Protein AF-A0A1A8GNS6-F1 (afdb_monomer_lite)

Radius of gyration: 16.22 Å; chains: 1; bounding box: 34×29×51 Å

Sequence (117 aa):
VESFPTAFAIPIGLVKLVQGLWLLDHHDHQSSFELLLHPAASQFYFEWQHERVLQALMCQGQQSVALRYFHVTNPPLASTPQAKLCLSVLLHNRCLIEAWSLLRQHSNRLNITELLS

Structure (mmCIF, N/CA/C/O backbone):
data_AF-A0A1A8GNS6-F1
#
_entry.id   AF-A0A1A8GNS6-F1
#
loop_
_atom_site.group_PDB
_atom_site.id
_atom_site.type_symbol
_atom_site.label_atom_id
_atom_site.label_alt_id
_atom_site.label_comp_id
_atom_site.label_asym_id
_atom_site.label_entity_id
_atom_site.label_seq_id
_atom_site.pdbx_PDB_ins_code
_atom_site.Cartn_x
_atom_site.Cartn_y
_atom_site.Cartn_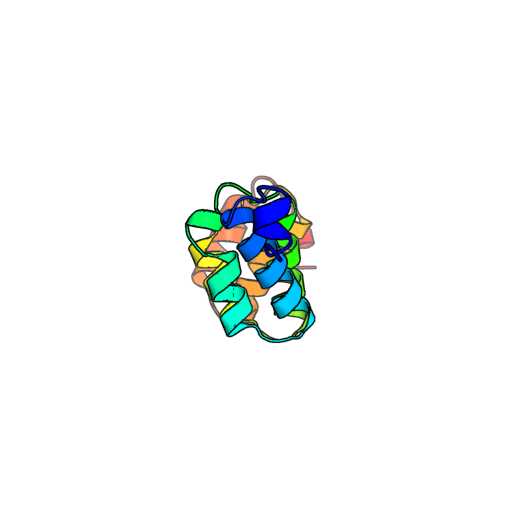z
_atom_site.occupancy
_atom_site.B_iso_or_equiv
_atom_site.auth_seq_id
_atom_site.auth_comp_id
_atom_site.auth_asym_id
_atom_site.auth_atom_id
_atom_site.pdbx_PDB_model_num
ATOM 1 N N . VAL A 1 1 ? 14.584 -6.969 -31.114 1.00 80.62 1 VAL A N 1
ATOM 2 C CA . VAL A 1 1 ? 13.639 -5.872 -30.807 1.00 80.62 1 VAL A CA 1
ATOM 3 C C . VAL A 1 1 ? 13.778 -5.580 -29.328 1.00 80.62 1 VAL A C 1
ATOM 5 O O . VAL A 1 1 ? 13.737 -6.529 -28.554 1.00 80.62 1 VAL A O 1
ATOM 8 N N . GLU A 1 2 ? 14.049 -4.333 -28.947 1.00 82.12 2 GLU A N 1
ATOM 9 C CA . GLU A 1 2 ? 14.123 -3.956 -27.531 1.00 82.12 2 GLU A CA 1
ATOM 10 C C . GLU A 1 2 ? 12.736 -4.015 -26.884 1.00 82.12 2 GLU A C 1
ATOM 12 O O . GLU A 1 2 ? 11.719 -3.810 -27.548 1.00 82.12 2 GLU A O 1
ATOM 17 N N . SER A 1 3 ? 12.686 -4.316 -25.585 1.00 91.00 3 SER A N 1
ATOM 18 C CA . SER A 1 3 ? 11.425 -4.277 -24.843 1.00 91.00 3 SER A CA 1
ATOM 19 C C . SER A 1 3 ? 10.900 -2.839 -24.758 1.00 91.00 3 SER A C 1
ATOM 21 O O . SER A 1 3 ? 11.694 -1.900 -24.747 1.00 91.00 3 SER A O 1
ATOM 23 N N . PHE A 1 4 ? 9.579 -2.653 -24.657 1.00 93.94 4 PHE A N 1
ATOM 24 C CA . PHE A 1 4 ? 8.976 -1.317 -24.550 1.00 93.94 4 PHE A CA 1
ATOM 25 C C . PHE A 1 4 ? 9.614 -0.455 -23.436 1.00 93.94 4 PHE A C 1
ATOM 27 O O . PHE A 1 4 ? 10.042 0.656 -23.739 1.00 93.94 4 PHE A O 1
ATOM 34 N N . PRO A 1 5 ? 9.795 -0.934 -22.184 1.00 94.69 5 PRO A N 1
ATOM 35 C CA . PRO A 1 5 ? 10.463 -0.135 -21.155 1.00 94.69 5 PRO A CA 1
ATOM 36 C C . PRO A 1 5 ? 11.872 0.320 -21.540 1.00 94.69 5 PRO A C 1
ATOM 38 O O . PRO A 1 5 ? 12.250 1.448 -21.242 1.00 94.69 5 PRO A O 1
ATOM 41 N N . THR A 1 6 ? 12.635 -0.536 -22.223 1.00 94.00 6 THR A N 1
ATOM 42 C CA . THR A 1 6 ? 13.986 -0.211 -22.695 1.00 94.00 6 THR A CA 1
ATOM 43 C C . THR A 1 6 ? 13.943 0.844 -23.796 1.00 94.00 6 THR A C 1
ATOM 45 O O . THR A 1 6 ? 14.605 1.870 -23.673 1.00 94.00 6 THR A O 1
ATOM 48 N N . ALA A 1 7 ? 13.105 0.633 -24.814 1.00 96.69 7 ALA A N 1
ATOM 49 C CA . ALA A 1 7 ? 12.991 1.518 -25.971 1.00 96.69 7 ALA A CA 1
ATOM 50 C C . ALA A 1 7 ? 12.541 2.942 -25.594 1.00 96.69 7 ALA A C 1
ATOM 52 O O . ALA A 1 7 ? 12.903 3.904 -26.266 1.00 96.69 7 ALA A O 1
ATOM 53 N N . PHE A 1 8 ? 11.770 3.081 -24.510 1.00 96.62 8 PHE A N 1
ATOM 54 C CA . PHE A 1 8 ? 11.267 4.364 -24.007 1.00 96.62 8 PHE A CA 1
ATOM 55 C C . PHE A 1 8 ? 11.971 4.850 -22.731 1.00 96.62 8 PHE A C 1
ATOM 57 O O . PHE A 1 8 ? 11.513 5.813 -22.119 1.00 96.62 8 PHE A O 1
ATOM 64 N N . ALA A 1 9 ? 13.063 4.197 -22.318 1.00 96.38 9 ALA A N 1
ATOM 65 C CA . ALA A 1 9 ? 13.817 4.523 -21.104 1.00 96.38 9 ALA A CA 1
ATOM 66 C C . ALA A 1 9 ? 12.936 4.665 -19.842 1.00 96.38 9 ALA A C 1
ATOM 68 O O . ALA A 1 9 ? 13.173 5.520 -18.985 1.00 96.38 9 ALA A O 1
ATOM 69 N N . ILE A 1 10 ? 11.904 3.825 -19.718 1.00 96.25 10 ILE A N 1
ATOM 70 C CA . ILE A 1 10 ? 10.992 3.845 -18.574 1.00 96.25 10 ILE A CA 1
ATOM 71 C C . ILE A 1 10 ? 11.761 3.387 -17.325 1.00 96.25 10 ILE A C 1
ATOM 73 O O . ILE A 1 10 ? 12.318 2.283 -17.325 1.00 96.25 10 ILE A O 1
ATOM 77 N N . PRO A 1 11 ? 11.776 4.176 -16.233 1.00 96.56 11 PRO A N 1
ATOM 78 C CA . PRO A 1 11 ? 12.469 3.790 -15.013 1.00 96.56 11 PRO A CA 1
ATOM 79 C C . PRO A 1 11 ? 11.948 2.465 -14.458 1.00 96.56 11 PRO A C 1
ATOM 81 O O . PRO A 1 11 ? 10.739 2.261 -14.342 1.00 96.56 11 PRO A O 1
ATOM 84 N N . ILE A 1 12 ? 12.856 1.585 -14.026 1.00 95.44 12 ILE A N 1
ATOM 85 C CA . ILE A 1 12 ? 12.493 0.272 -13.468 1.00 95.44 12 ILE A CA 1
ATOM 86 C C . ILE A 1 12 ? 11.528 0.384 -12.278 1.00 95.44 12 ILE A C 1
ATOM 88 O O . ILE A 1 12 ? 10.671 -0.476 -12.094 1.00 95.44 12 ILE A O 1
ATOM 92 N N . GLY A 1 13 ? 11.634 1.457 -11.492 1.00 96.50 13 GLY A N 1
ATOM 93 C CA . GLY A 1 13 ? 10.706 1.750 -10.403 1.00 96.50 13 GLY A CA 1
ATOM 94 C C . GLY A 1 13 ? 9.271 1.946 -10.876 1.00 96.50 13 GLY A C 1
ATOM 95 O O . GLY A 1 13 ? 8.360 1.323 -10.337 1.00 96.50 13 GLY A O 1
ATOM 96 N N . LEU A 1 14 ? 9.085 2.740 -11.933 1.00 96.50 14 LEU A N 1
ATOM 97 C CA . LEU A 1 14 ? 7.778 2.969 -12.541 1.00 96.50 14 LEU A CA 1
ATOM 98 C C . LEU A 1 14 ? 7.228 1.695 -13.198 1.00 96.50 14 LEU A C 1
ATOM 100 O O . LEU A 1 14 ? 6.043 1.407 -13.059 1.00 96.50 14 LEU A O 1
ATOM 104 N N . VAL A 1 15 ? 8.083 0.890 -13.843 1.00 96.88 15 VAL A N 1
ATOM 105 C CA . VAL A 1 15 ? 7.683 -0.423 -14.386 1.00 96.88 15 VAL A CA 1
ATOM 106 C C . VAL A 1 15 ? 7.123 -1.318 -13.280 1.00 96.88 15 VAL A C 1
ATOM 108 O O . VAL A 1 15 ? 6.023 -1.848 -13.424 1.00 96.88 15 VAL A O 1
ATOM 111 N N . LYS A 1 16 ? 7.844 -1.455 -12.160 1.00 97.44 16 LYS A N 1
ATOM 112 C CA . LYS A 1 16 ? 7.400 -2.275 -11.022 1.00 97.44 16 LYS A CA 1
ATOM 113 C C . LYS A 1 16 ? 6.115 -1.748 -10.404 1.00 97.44 16 LYS A C 1
ATOM 115 O O . LYS A 1 16 ? 5.245 -2.543 -10.071 1.00 97.44 16 LYS A O 1
ATOM 120 N N . LEU A 1 17 ? 5.974 -0.429 -10.295 1.00 96.81 17 LEU A N 1
ATOM 121 C CA . LEU A 1 17 ? 4.762 0.183 -9.770 1.00 96.81 17 LEU A CA 1
ATOM 122 C C . LEU A 1 17 ? 3.538 -0.167 -10.628 1.00 96.81 17 LEU A C 1
ATOM 124 O O . LEU A 1 17 ? 2.536 -0.648 -10.103 1.00 96.81 17 LEU A O 1
ATOM 128 N N . VAL A 1 18 ? 3.638 0.019 -11.948 1.00 96.38 18 VAL A N 1
ATOM 129 C CA . VAL A 1 18 ? 2.555 -0.302 -12.891 1.00 96.38 18 VAL A CA 1
ATOM 130 C C . VAL A 1 18 ? 2.226 -1.794 -12.863 1.00 96.38 18 VAL A C 1
ATOM 132 O O . VAL A 1 18 ? 1.055 -2.157 -12.806 1.00 96.38 18 VAL A O 1
ATOM 135 N N . GLN A 1 19 ? 3.239 -2.664 -12.848 1.00 97.62 19 GLN A N 1
ATOM 136 C CA . GLN A 1 19 ? 3.034 -4.111 -12.740 1.00 97.62 19 GLN A CA 1
ATOM 137 C C . GLN A 1 19 ? 2.375 -4.504 -11.412 1.00 97.62 19 GLN A C 1
ATOM 139 O O . GLN A 1 19 ? 1.471 -5.331 -11.404 1.00 97.62 19 GLN A O 1
ATOM 144 N N . GLY A 1 20 ? 2.786 -3.895 -10.299 1.00 97.88 20 GLY A N 1
ATOM 145 C CA . GLY A 1 20 ? 2.195 -4.145 -8.987 1.00 97.88 20 GLY A CA 1
ATOM 146 C C . GLY A 1 20 ? 0.719 -3.755 -8.929 1.00 97.88 20 GLY A C 1
ATOM 147 O O . GLY A 1 20 ? -0.094 -4.528 -8.423 1.00 97.88 20 GLY A O 1
ATOM 148 N N . LEU A 1 21 ? 0.352 -2.603 -9.500 1.00 97.56 21 LEU A N 1
ATOM 149 C CA . LEU A 1 21 ? -1.049 -2.182 -9.619 1.00 97.56 21 LEU A CA 1
ATOM 150 C C . LEU A 1 21 ? -1.842 -3.112 -10.546 1.00 97.56 21 LEU A C 1
ATOM 152 O O . LEU A 1 21 ? -2.949 -3.513 -10.209 1.00 97.56 21 LEU A O 1
ATOM 156 N N . TRP A 1 22 ? -1.255 -3.526 -11.670 1.00 98.06 22 TRP A N 1
ATOM 157 C CA . TRP A 1 22 ? -1.894 -4.472 -12.583 1.00 98.06 22 TRP A CA 1
ATOM 158 C C . TRP A 1 22 ? -2.185 -5.822 -11.909 1.00 98.06 22 TRP A C 1
ATOM 160 O O . TRP A 1 22 ? -3.287 -6.349 -12.045 1.00 98.06 22 TRP A O 1
ATOM 170 N N . LEU A 1 23 ? -1.236 -6.360 -11.134 1.00 98.56 23 LEU A N 1
ATOM 171 C CA . LEU A 1 23 ? -1.428 -7.600 -10.371 1.00 98.56 23 LEU A CA 1
ATOM 172 C C . LEU A 1 23 ? -2.495 -7.456 -9.279 1.00 98.56 23 LEU A C 1
ATOM 174 O O . LEU A 1 23 ? -3.241 -8.403 -9.032 1.00 98.56 23 LEU A O 1
ATOM 178 N N . LEU A 1 24 ? -2.604 -6.274 -8.659 1.00 98.44 24 LEU A N 1
ATOM 179 C CA . LEU A 1 24 ? -3.641 -5.989 -7.662 1.00 98.44 24 LEU A CA 1
ATOM 180 C C . LEU A 1 24 ? -5.047 -6.113 -8.262 1.00 98.44 24 LEU A C 1
ATOM 182 O O . LEU A 1 24 ? -5.925 -6.735 -7.661 1.00 98.44 24 LEU A O 1
ATOM 186 N N . ASP A 1 25 ? -5.242 -5.564 -9.461 1.00 97.69 25 ASP A N 1
ATOM 187 C CA . ASP A 1 25 ? -6.511 -5.652 -10.193 1.00 97.69 25 ASP A CA 1
ATOM 188 C C . ASP A 1 25 ? -6.837 -7.093 -10.627 1.00 97.69 25 ASP A C 1
ATOM 190 O O . ASP A 1 25 ? -8.005 -7.448 -10.763 1.00 97.69 25 ASP A O 1
ATOM 194 N N . HIS A 1 26 ? -5.821 -7.947 -10.791 1.00 97.88 26 HIS A N 1
ATOM 195 C CA . HIS A 1 26 ? -5.969 -9.362 -11.164 1.00 97.88 26 HIS A CA 1
ATOM 196 C C . HIS A 1 26 ? -5.999 -10.318 -9.962 1.00 97.88 26 HIS A C 1
ATOM 198 O O . HIS A 1 26 ? -5.956 -11.534 -10.146 1.00 97.88 26 HIS A O 1
ATOM 204 N N . HIS A 1 27 ? -6.107 -9.789 -8.741 1.00 97.56 27 HIS A N 1
ATOM 205 C CA . HIS A 1 27 ? -6.149 -10.559 -7.496 1.00 97.56 27 HIS A CA 1
ATOM 206 C C . HIS A 1 27 ? -4.895 -11.407 -7.206 1.00 97.56 27 HIS A C 1
ATOM 208 O O . HIS A 1 27 ? -4.964 -12.359 -6.429 1.00 97.56 27 HIS A O 1
ATOM 214 N N . ASP A 1 28 ? -3.738 -11.053 -7.771 1.00 98.00 28 ASP A N 1
ATOM 215 C CA . ASP A 1 28 ? -2.447 -11.617 -7.364 1.00 98.00 28 ASP A CA 1
ATOM 216 C C . ASP A 1 28 ? -1.812 -10.729 -6.282 1.00 98.00 28 ASP A C 1
ATOM 218 O O . ASP A 1 28 ? -0.921 -9.907 -6.522 1.00 98.00 28 ASP A O 1
ATOM 222 N N . HIS A 1 29 ? -2.337 -10.843 -5.060 1.00 97.44 29 HIS A N 1
ATOM 223 C CA . HIS A 1 29 ? -2.031 -9.917 -3.962 1.00 97.44 29 HIS A CA 1
ATOM 224 C C . HIS A 1 29 ? -0.594 -10.007 -3.470 1.00 97.44 29 HIS A C 1
ATOM 226 O O . HIS A 1 29 ? -0.019 -8.990 -3.087 1.00 97.44 29 HIS A O 1
ATOM 232 N N . GLN A 1 30 ? -0.016 -11.209 -3.454 1.00 95.75 30 GLN A N 1
ATOM 233 C CA . GLN A 1 30 ? 1.322 -11.419 -2.908 1.00 95.75 30 GLN A CA 1
ATOM 234 C C . GLN A 1 30 ? 2.384 -10.852 -3.853 1.00 95.75 30 GLN A C 1
ATOM 236 O O . GLN A 1 30 ? 3.239 -10.083 -3.408 1.00 95.75 30 GLN A O 1
ATOM 241 N N . SER A 1 31 ? 2.302 -11.145 -5.154 1.00 97.19 31 SER A N 1
ATOM 242 C CA . SER A 1 31 ? 3.226 -10.557 -6.126 1.00 97.19 31 SER A CA 1
ATOM 243 C C . SER A 1 31 ? 2.970 -9.062 -6.326 1.00 97.19 31 SER A C 1
ATOM 245 O O . SER A 1 31 ? 3.925 -8.293 -6.451 1.00 97.19 31 SER A O 1
ATOM 247 N N . SER A 1 32 ? 1.710 -8.612 -6.257 1.00 98.12 32 SER A N 1
ATOM 248 C CA . SER A 1 32 ? 1.390 -7.181 -6.210 1.00 98.12 32 SER A CA 1
ATOM 249 C C . SER A 1 32 ? 2.095 -6.481 -5.044 1.00 98.12 32 SER A C 1
ATOM 251 O O . SER A 1 32 ? 2.796 -5.491 -5.253 1.00 98.12 32 SER A O 1
ATOM 253 N N . PHE A 1 33 ? 1.976 -7.022 -3.827 1.00 97.12 33 PHE A N 1
ATOM 254 C CA . PHE A 1 33 ? 2.599 -6.474 -2.622 1.00 97.12 33 PHE A CA 1
ATOM 255 C C . PHE A 1 33 ? 4.120 -6.337 -2.765 1.00 97.12 33 PHE A C 1
ATOM 257 O O . PHE A 1 33 ? 4.683 -5.289 -2.446 1.00 97.12 33 PHE A O 1
ATOM 264 N N . GLU A 1 34 ? 4.785 -7.372 -3.282 1.00 97.12 34 GLU A N 1
ATOM 265 C CA . GLU A 1 34 ? 6.237 -7.375 -3.492 1.00 97.12 34 GLU A CA 1
ATOM 266 C C . GLU A 1 34 ? 6.691 -6.309 -4.496 1.00 97.12 34 GLU A C 1
ATOM 268 O O . GLU A 1 34 ? 7.704 -5.641 -4.275 1.00 97.12 34 GLU A O 1
ATOM 273 N N . LEU A 1 35 ? 5.940 -6.110 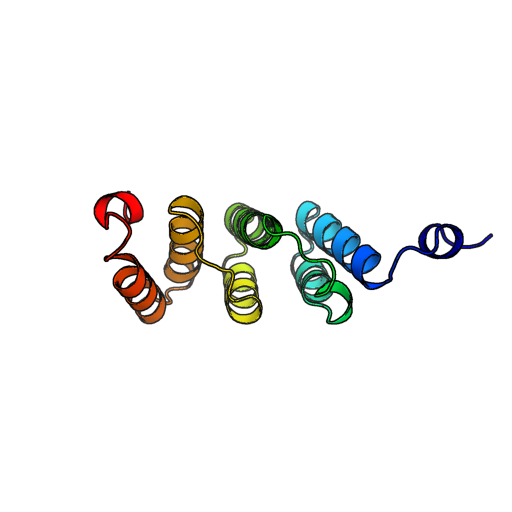-5.583 1.00 97.69 35 LEU A N 1
ATOM 274 C CA . LEU A 1 35 ? 6.264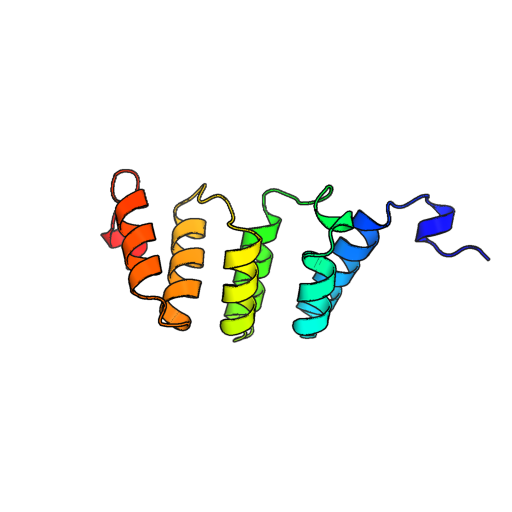 -5.098 -6.589 1.00 97.69 35 LEU A CA 1
ATOM 275 C C . LEU A 1 35 ? 5.963 -3.678 -6.107 1.00 97.69 35 LEU A C 1
ATOM 277 O O . LEU A 1 35 ? 6.792 -2.786 -6.303 1.00 97.69 35 LEU A O 1
ATOM 281 N N . LEU A 1 36 ? 4.818 -3.473 -5.450 1.00 97.06 36 LEU A N 1
ATOM 282 C CA . LEU A 1 36 ? 4.399 -2.168 -4.937 1.00 97.06 36 LEU A CA 1
ATOM 283 C C . LEU A 1 36 ? 5.333 -1.641 -3.847 1.00 97.06 36 LEU A C 1
ATOM 285 O O . LEU A 1 36 ? 5.470 -0.429 -3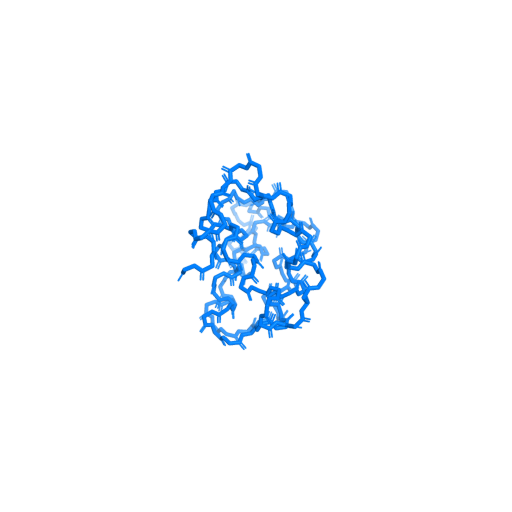.731 1.00 97.06 36 LEU A O 1
ATOM 289 N N . LEU A 1 37 ? 5.963 -2.523 -3.067 1.00 95.81 37 LEU A N 1
ATOM 290 C CA . LEU A 1 37 ? 6.898 -2.159 -1.996 1.00 95.81 37 LEU A CA 1
ATOM 291 C C . LEU A 1 37 ? 8.368 -2.320 -2.388 1.00 95.81 37 LEU A C 1
ATOM 293 O O . LEU A 1 37 ? 9.261 -2.177 -1.549 1.00 95.81 37 LEU A O 1
ATOM 297 N N . HIS A 1 38 ? 8.647 -2.611 -3.658 1.00 96.62 38 HIS A N 1
ATOM 298 C CA . HIS A 1 38 ? 10.015 -2.754 -4.119 1.00 96.62 38 HIS A CA 1
ATOM 299 C C . HIS A 1 38 ? 10.787 -1.428 -3.939 1.00 96.62 38 HIS A C 1
ATOM 301 O O . HIS A 1 38 ? 10.283 -0.382 -4.349 1.00 96.62 38 HIS A O 1
ATOM 307 N N . PRO A 1 39 ? 12.044 -1.428 -3.448 1.00 94.69 39 PRO A N 1
ATOM 308 C CA . PRO A 1 39 ? 12.792 -0.193 -3.180 1.00 94.69 39 PRO A CA 1
ATOM 309 C C . PRO A 1 39 ? 12.868 0.772 -4.370 1.00 94.69 39 PRO A C 1
ATOM 311 O O . PRO A 1 39 ? 12.712 1.977 -4.208 1.00 94.69 39 PRO A O 1
ATOM 314 N N . ALA A 1 40 ? 13.030 0.245 -5.586 1.00 95.56 40 ALA A N 1
ATOM 315 C CA . ALA A 1 40 ? 13.029 1.061 -6.802 1.00 95.56 40 ALA A CA 1
ATOM 316 C C . ALA A 1 40 ? 11.694 1.785 -7.073 1.00 95.56 40 ALA A C 1
ATOM 318 O O . ALA A 1 40 ? 11.711 2.833 -7.705 1.00 95.56 40 ALA A O 1
ATOM 319 N N . ALA A 1 41 ? 10.555 1.250 -6.620 1.00 94.88 41 ALA A N 1
ATOM 320 C CA . ALA A 1 41 ? 9.238 1.861 -6.810 1.00 94.88 41 ALA A CA 1
ATOM 321 C C . ALA A 1 41 ? 8.986 3.033 -5.844 1.00 94.88 41 ALA A C 1
ATOM 323 O O . ALA A 1 41 ? 8.215 3.927 -6.176 1.00 94.88 41 ALA A O 1
ATOM 324 N N . SER A 1 42 ? 9.680 3.075 -4.698 1.00 88.25 42 SER A N 1
ATOM 325 C CA . SER A 1 42 ? 9.474 4.092 -3.649 1.00 88.25 42 SER A CA 1
ATOM 326 C C . SER A 1 42 ? 9.649 5.541 -4.110 1.00 88.25 42 SER A C 1
ATOM 328 O O . SER A 1 42 ? 9.016 6.441 -3.571 1.00 88.25 42 SER A O 1
ATOM 330 N N . GLN A 1 43 ? 10.463 5.768 -5.142 1.00 88.69 43 GLN A N 1
ATOM 331 C CA . GLN A 1 43 ? 10.705 7.094 -5.721 1.00 88.69 43 GLN A CA 1
ATOM 332 C C . GLN A 1 43 ? 9.567 7.580 -6.631 1.00 88.69 43 GLN A C 1
ATOM 334 O O . GLN A 1 43 ? 9.577 8.731 -7.057 1.00 88.69 43 GLN A O 1
ATOM 339 N N . PHE A 1 44 ? 8.608 6.710 -6.950 1.00 91.62 44 PHE A N 1
ATOM 340 C CA . PHE A 1 44 ? 7.555 6.953 -7.937 1.00 91.62 44 PHE A CA 1
ATOM 341 C C . PHE A 1 44 ? 6.149 6.901 -7.329 1.00 91.62 44 PHE A C 1
ATOM 343 O O . PHE A 1 44 ? 5.174 6.806 -8.070 1.00 91.62 44 PHE A O 1
ATOM 350 N N . TYR A 1 45 ? 6.026 6.933 -5.999 1.00 89.56 45 TYR A N 1
ATOM 351 C CA . TYR A 1 45 ? 4.719 6.914 -5.350 1.00 89.56 45 TYR A CA 1
ATOM 352 C C . TYR A 1 45 ? 3.945 8.208 -5.586 1.00 89.56 45 TYR A C 1
ATOM 354 O O . TYR A 1 45 ? 4.495 9.309 -5.543 1.00 89.56 45 TYR A O 1
ATOM 362 N N . PHE A 1 46 ? 2.639 8.055 -5.780 1.00 89.69 46 PHE A N 1
ATOM 363 C CA . PHE A 1 46 ? 1.700 9.164 -5.889 1.00 89.69 46 PHE A CA 1
ATOM 364 C C . PHE A 1 46 ? 0.907 9.327 -4.591 1.00 89.69 46 PHE A C 1
ATOM 366 O O . PHE A 1 46 ? 0.596 8.340 -3.925 1.00 89.69 46 PHE A O 1
ATOM 373 N N . GLU A 1 47 ? 0.502 10.556 -4.262 1.00 87.06 47 GLU A N 1
ATOM 374 C CA . GLU A 1 47 ? -0.240 10.860 -3.024 1.00 87.06 47 GLU A CA 1
ATOM 375 C C . GLU A 1 47 ? -1.518 10.016 -2.861 1.00 87.06 47 GLU A C 1
ATOM 377 O O . GLU A 1 47 ? -1.850 9.582 -1.761 1.00 87.06 47 GLU A O 1
ATOM 382 N N . TRP A 1 48 ? -2.207 9.723 -3.967 1.00 89.81 48 TRP A N 1
ATOM 383 C CA . TRP A 1 48 ? -3.443 8.934 -3.987 1.00 89.81 48 TRP A CA 1
ATOM 384 C C . TRP A 1 48 ? -3.219 7.418 -3.862 1.00 89.81 48 TRP A C 1
ATOM 386 O O . TRP A 1 48 ? -4.169 6.665 -3.636 1.00 89.81 48 TRP A O 1
ATOM 396 N N . GLN A 1 49 ? -1.988 6.937 -4.045 1.00 93.50 49 GLN A N 1
ATOM 397 C CA . GLN A 1 49 ? -1.717 5.523 -4.299 1.00 93.50 49 GLN A CA 1
ATOM 398 C C . GLN A 1 49 ? -2.030 4.640 -3.095 1.00 93.50 49 GLN A C 1
ATOM 400 O O . GLN A 1 49 ? -2.706 3.622 -3.236 1.00 93.50 49 GLN A O 1
ATOM 405 N N . HIS A 1 50 ? -1.555 5.022 -1.910 1.00 94.62 50 HIS A N 1
ATOM 406 C CA . HIS A 1 50 ? -1.703 4.187 -0.719 1.00 94.62 50 HIS A CA 1
ATOM 407 C C . HIS A 1 50 ? -3.171 4.007 -0.323 1.00 94.62 50 HIS A C 1
ATOM 409 O O . HIS A 1 50 ? -3.571 2.905 0.047 1.00 94.62 50 HIS A O 1
ATOM 415 N N . GLU A 1 51 ? -3.984 5.060 -0.461 1.00 95.00 51 GLU A N 1
ATOM 416 C CA . GLU A 1 51 ? -5.431 4.986 -0.239 1.00 95.00 51 GLU A CA 1
ATOM 417 C C . GLU A 1 51 ? -6.072 3.953 -1.175 1.00 95.00 51 GLU A C 1
ATOM 419 O O . GLU A 1 51 ? -6.808 3.081 -0.718 1.00 95.00 51 GLU A O 1
ATOM 424 N N . ARG A 1 52 ? -5.748 3.995 -2.474 1.00 96.06 52 ARG A N 1
ATOM 425 C CA . ARG A 1 52 ? -6.344 3.082 -3.461 1.00 96.06 52 ARG A CA 1
ATOM 426 C C . ARG A 1 52 ? -5.896 1.639 -3.285 1.00 96.06 52 ARG A C 1
ATOM 428 O O . ARG A 1 52 ? -6.730 0.743 -3.388 1.00 96.06 52 ARG A O 1
ATOM 435 N N . VAL A 1 53 ? -4.624 1.410 -2.962 1.00 97.38 53 VAL A N 1
ATOM 436 C CA . VAL A 1 53 ? -4.112 0.059 -2.689 1.00 97.38 53 VAL A CA 1
ATOM 437 C C . VAL A 1 53 ? -4.802 -0.543 -1.465 1.00 97.38 53 VAL A C 1
ATOM 439 O O . VAL A 1 53 ? -5.301 -1.665 -1.534 1.00 97.38 53 VAL A O 1
ATOM 442 N N . LEU A 1 54 ? -4.893 0.206 -0.360 1.00 97.75 54 LEU A N 1
ATOM 443 C CA . LEU A 1 54 ? -5.582 -0.261 0.845 1.00 97.75 54 LEU A CA 1
ATOM 444 C C . LEU A 1 54 ? -7.070 -0.513 0.587 1.00 97.75 54 LEU A C 1
ATOM 446 O O . LEU A 1 54 ? -7.594 -1.537 1.021 1.00 97.75 54 LEU A O 1
ATOM 450 N N . GLN A 1 55 ? -7.745 0.375 -0.145 1.00 97.44 55 GLN A N 1
ATOM 451 C CA . GLN A 1 55 ? -9.156 0.206 -0.486 1.00 97.44 55 GLN A CA 1
ATOM 452 C C . GLN A 1 55 ? -9.383 -1.058 -1.322 1.00 97.44 55 GLN A C 1
ATOM 454 O O . GLN A 1 55 ? -10.256 -1.854 -0.982 1.00 97.44 55 GLN A O 1
ATOM 459 N N . ALA A 1 56 ? -8.578 -1.279 -2.364 1.00 98.31 56 ALA A N 1
ATOM 460 C CA . ALA A 1 56 ? -8.674 -2.469 -3.201 1.00 98.31 56 ALA A CA 1
ATOM 461 C C . ALA A 1 56 ? -8.462 -3.750 -2.382 1.00 98.31 56 ALA A C 1
ATOM 463 O O . ALA A 1 56 ? -9.311 -4.638 -2.416 1.00 98.31 56 ALA A O 1
ATOM 464 N N . LEU A 1 57 ? -7.399 -3.822 -1.573 1.00 98.44 57 LEU A N 1
ATOM 465 C CA . LEU A 1 57 ? -7.130 -4.990 -0.725 1.00 98.44 57 LEU A CA 1
ATOM 466 C C . LEU A 1 57 ? -8.279 -5.267 0.256 1.00 98.44 57 LEU A C 1
ATOM 468 O O . LEU A 1 57 ? -8.690 -6.416 0.415 1.00 98.44 57 LEU A O 1
ATOM 472 N N . MET A 1 58 ? -8.842 -4.228 0.877 1.00 98.12 58 MET A N 1
ATOM 473 C CA . MET A 1 58 ? -9.983 -4.374 1.785 1.00 98.12 58 MET A CA 1
ATOM 474 C C . MET A 1 58 ? -11.247 -4.846 1.055 1.00 98.12 58 MET A C 1
ATOM 476 O O . MET A 1 58 ? -11.908 -5.770 1.529 1.00 98.12 58 MET A O 1
ATOM 480 N N . CYS A 1 59 ? -11.561 -4.278 -0.114 1.00 97.62 59 CYS A N 1
ATOM 481 C CA . CYS A 1 59 ? -12.697 -4.696 -0.943 1.00 97.62 59 CYS A CA 1
ATOM 482 C C . CYS A 1 59 ? -12.557 -6.135 -1.461 1.00 97.62 59 CYS A C 1
ATOM 484 O O . CYS A 1 59 ? -13.557 -6.827 -1.627 1.00 97.62 59 CYS A O 1
ATOM 486 N N . GLN A 1 60 ? -11.329 -6.596 -1.688 1.00 97.75 60 GLN A N 1
ATOM 487 C CA . GLN A 1 60 ? -11.026 -7.953 -2.140 1.00 97.75 60 GLN A CA 1
ATOM 488 C C . GLN A 1 60 ? -10.904 -8.964 -0.981 1.00 97.75 60 GLN A C 1
ATOM 490 O O . GLN A 1 60 ? -10.555 -10.121 -1.211 1.00 97.75 60 GLN A O 1
ATOM 495 N N . GLY A 1 61 ? -11.178 -8.551 0.264 1.00 97.56 61 GLY A N 1
ATOM 496 C CA . GLY A 1 61 ? -11.130 -9.427 1.438 1.00 97.56 61 GLY A CA 1
ATOM 497 C C . GLY A 1 61 ? -9.715 -9.821 1.877 1.00 97.56 61 GLY A C 1
ATOM 498 O O . GLY A 1 61 ? -9.548 -10.818 2.568 1.00 97.56 61 GLY A O 1
ATOM 499 N N . GLN A 1 62 ? -8.695 -9.056 1.487 1.00 98.06 62 GLN A N 1
ATOM 500 C CA . GLN A 1 62 ? -7.285 -9.316 1.793 1.00 98.06 62 GLN A CA 1
ATOM 501 C C . GLN A 1 62 ? -6.805 -8.449 2.954 1.00 98.06 62 GLN A C 1
ATOM 503 O O . GLN A 1 62 ? -5.846 -7.680 2.837 1.00 98.06 62 GLN A O 1
ATOM 508 N N . GLN A 1 63 ? -7.484 -8.544 4.100 1.00 97.75 63 GLN A N 1
ATOM 509 C CA . GLN A 1 63 ? -7.234 -7.626 5.213 1.00 97.75 63 GLN A CA 1
ATOM 510 C C . GLN A 1 63 ? -5.836 -7.817 5.819 1.00 97.75 63 GLN A C 1
ATOM 512 O O . GLN A 1 63 ? -5.213 -6.834 6.216 1.00 97.75 63 GLN A O 1
ATOM 517 N N . SER A 1 64 ? -5.302 -9.043 5.837 1.00 97.50 64 SER A N 1
ATOM 518 C CA . SER A 1 64 ? -3.950 -9.324 6.346 1.00 97.50 64 SER A CA 1
ATOM 519 C C . SER A 1 64 ? -2.854 -8.707 5.469 1.00 97.50 64 SER A C 1
ATOM 521 O O . SER A 1 64 ? -1.881 -8.152 5.982 1.00 97.50 64 SER A O 1
ATOM 523 N N . VAL A 1 65 ? -3.024 -8.741 4.143 1.00 97.94 65 VAL A N 1
ATOM 524 C CA . VAL A 1 65 ? -2.122 -8.078 3.188 1.00 97.94 65 VAL A CA 1
ATOM 525 C C . VAL A 1 65 ? -2.255 -6.559 3.304 1.00 97.94 65 VAL A C 1
ATOM 527 O O . VAL A 1 65 ? -1.240 -5.864 3.338 1.00 97.94 65 VAL A O 1
ATOM 530 N N . ALA A 1 66 ? -3.482 -6.045 3.457 1.00 98.31 66 ALA A N 1
ATOM 531 C CA . ALA A 1 66 ? -3.728 -4.624 3.700 1.00 98.31 66 ALA A CA 1
ATOM 532 C C . ALA A 1 66 ? -3.013 -4.127 4.964 1.00 98.31 66 ALA A C 1
ATOM 534 O O . ALA A 1 66 ? -2.369 -3.081 4.924 1.00 98.31 66 ALA A O 1
ATOM 535 N N . LEU A 1 67 ? -3.053 -4.894 6.061 1.00 98.38 67 LEU A N 1
ATOM 536 C CA . LEU A 1 67 ? -2.349 -4.544 7.296 1.00 98.38 67 LEU A CA 1
ATOM 537 C C . LEU A 1 67 ? -0.834 -4.491 7.089 1.00 98.38 67 LEU A C 1
ATOM 539 O O . LEU A 1 67 ? -0.199 -3.508 7.465 1.00 98.38 67 LEU A O 1
ATOM 543 N N . ARG A 1 68 ? -0.255 -5.512 6.446 1.00 97.88 68 ARG A N 1
ATOM 544 C CA . ARG A 1 68 ? 1.182 -5.524 6.130 1.00 97.88 68 ARG A CA 1
ATOM 545 C C . ARG A 1 68 ? 1.570 -4.309 5.289 1.00 97.88 68 ARG A C 1
ATOM 547 O O . ARG A 1 68 ? 2.607 -3.702 5.538 1.00 97.88 68 ARG A O 1
ATOM 554 N N . TYR A 1 69 ? 0.741 -3.940 4.313 1.00 97.50 69 TYR A N 1
ATOM 555 C CA . TYR A 1 69 ? 1.006 -2.795 3.442 1.00 97.50 69 TYR A CA 1
ATOM 556 C C . TYR A 1 69 ? 0.936 -1.485 4.227 1.00 97.50 69 TYR A C 1
ATOM 558 O O . TYR A 1 69 ? 1.834 -0.650 4.116 1.00 97.50 69 TYR A O 1
ATOM 566 N N . PHE A 1 70 ? -0.095 -1.333 5.063 1.00 97.06 70 PHE A N 1
ATOM 567 C CA . PHE A 1 70 ? -0.272 -0.200 5.966 1.00 97.06 70 PHE A CA 1
ATOM 568 C C . PHE A 1 70 ? 0.936 -0.016 6.892 1.00 97.06 70 PHE A C 1
ATOM 570 O O . PHE A 1 70 ? 1.465 1.087 6.974 1.00 97.06 70 PHE A O 1
ATOM 577 N N . HIS A 1 71 ? 1.426 -1.082 7.532 1.00 97.00 71 HIS A N 1
ATOM 578 C CA . HIS A 1 71 ? 2.578 -0.997 8.437 1.00 97.00 71 HIS A CA 1
ATOM 579 C C . HIS A 1 71 ? 3.877 -0.610 7.732 1.00 97.00 71 HIS A C 1
ATOM 581 O O . HIS A 1 71 ? 4.668 0.139 8.299 1.00 97.00 71 HIS A O 1
ATOM 587 N N . VAL A 1 72 ? 4.101 -1.092 6.507 1.00 95.88 72 VAL A N 1
ATOM 588 C CA . VAL A 1 72 ? 5.319 -0.758 5.751 1.00 95.88 72 VAL A CA 1
ATOM 589 C C . VAL A 1 72 ? 5.269 0.666 5.204 1.00 95.88 72 VAL A C 1
ATOM 591 O O . VAL A 1 72 ? 6.274 1.372 5.241 1.00 95.88 72 VAL A O 1
ATOM 594 N N . THR A 1 73 ? 4.122 1.089 4.675 1.00 93.62 73 THR A N 1
ATOM 595 C CA . THR A 1 73 ? 4.000 2.399 4.014 1.00 93.62 73 THR A CA 1
ATOM 596 C C . THR A 1 73 ? 3.699 3.535 4.976 1.00 93.62 73 THR A C 1
ATOM 598 O O . THR A 1 73 ? 4.046 4.671 4.669 1.00 93.62 73 THR A O 1
ATOM 601 N N . ASN A 1 74 ? 3.078 3.234 6.122 1.00 92.62 74 ASN A N 1
ATOM 602 C CA . ASN A 1 74 ? 2.628 4.195 7.125 1.00 92.62 74 ASN A CA 1
ATOM 603 C C . ASN A 1 74 ? 2.026 5.462 6.481 1.00 92.62 74 ASN A C 1
ATOM 605 O O . ASN A 1 74 ? 2.583 6.557 6.624 1.00 92.62 74 ASN A O 1
ATOM 609 N N . PRO A 1 75 ? 0.949 5.311 5.684 1.00 89.69 75 PRO A N 1
ATOM 610 C CA . PRO A 1 75 ? 0.478 6.375 4.816 1.00 89.69 75 PRO A CA 1
ATOM 611 C C . PRO A 1 75 ? 0.020 7.590 5.634 1.00 89.69 75 PRO A C 1
ATOM 613 O O . PRO A 1 75 ? -0.577 7.428 6.702 1.00 89.69 75 PRO A O 1
ATOM 616 N N . PRO A 1 76 ? 0.260 8.818 5.139 1.00 84.31 76 PRO A N 1
ATOM 617 C CA . PRO A 1 76 ? -0.142 10.026 5.844 1.00 84.31 76 PRO A CA 1
ATOM 618 C C . PRO A 1 76 ? -1.663 10.067 5.984 1.00 84.31 76 PRO A C 1
ATOM 620 O O . PRO A 1 76 ? -2.376 9.800 5.027 1.00 84.31 76 PRO A O 1
ATOM 623 N N . LEU A 1 77 ? -2.173 10.436 7.157 1.00 85.12 77 LEU A N 1
ATOM 624 C CA . LEU A 1 77 ? -3.612 10.528 7.419 1.00 85.12 77 LEU A CA 1
ATOM 625 C C . LEU A 1 77 ? -4.117 11.942 7.094 1.00 85.12 77 LEU A C 1
ATOM 627 O O . LEU A 1 77 ? -4.379 12.748 7.989 1.00 85.12 77 LEU A O 1
ATOM 631 N N . ALA A 1 78 ? -4.200 12.259 5.800 1.00 82.62 78 ALA A N 1
ATOM 632 C CA . ALA A 1 78 ? -4.472 13.610 5.305 1.00 82.62 78 ALA A CA 1
ATOM 633 C C . ALA A 1 78 ? -5.962 14.000 5.341 1.00 82.62 78 ALA A C 1
ATOM 635 O O . ALA A 1 78 ? -6.285 15.188 5.314 1.00 82.62 78 ALA A O 1
ATOM 636 N N . SER A 1 79 ? -6.877 13.028 5.413 1.00 84.69 79 SER A N 1
ATOM 637 C CA . SER A 1 79 ? -8.325 13.265 5.358 1.00 84.69 79 SER A CA 1
ATOM 638 C C . SER A 1 79 ? -9.129 12.294 6.234 1.00 84.69 79 SER A C 1
ATOM 640 O O . SER A 1 79 ? -8.660 11.206 6.578 1.00 84.69 79 SER A O 1
ATOM 642 N N . THR A 1 80 ? -10.370 12.661 6.577 1.00 85.94 80 THR A N 1
ATOM 643 C CA . THR A 1 80 ? -11.291 11.785 7.326 1.00 85.94 80 THR A CA 1
ATOM 644 C C . THR A 1 80 ? -11.545 10.449 6.624 1.00 85.94 80 THR A C 1
ATOM 646 O O . THR A 1 80 ? -11.447 9.424 7.298 1.00 85.94 80 THR A O 1
ATOM 649 N N . PRO A 1 81 ? -11.821 10.391 5.302 1.00 88.75 81 PRO A N 1
ATOM 650 C CA . PRO A 1 81 ? -11.995 9.116 4.602 1.00 88.75 81 PRO A CA 1
ATOM 651 C C . PRO A 1 81 ? -10.762 8.214 4.687 1.00 88.75 81 PRO A C 1
ATOM 653 O O . PRO A 1 81 ? -10.886 7.015 4.931 1.00 88.75 81 PRO A O 1
ATOM 656 N N . GLN A 1 82 ? -9.566 8.792 4.565 1.00 89.25 82 GLN A N 1
ATOM 657 C CA . GLN A 1 82 ? -8.320 8.040 4.672 1.00 89.25 82 GLN A CA 1
ATOM 658 C C . GLN A 1 82 ? -8.097 7.502 6.093 1.00 89.25 82 GLN A C 1
ATOM 660 O O . GLN A 1 82 ? -7.700 6.348 6.264 1.00 89.25 82 GLN A O 1
ATOM 665 N N . ALA A 1 83 ? -8.418 8.298 7.118 1.00 90.56 83 ALA A N 1
ATOM 666 C CA . ALA A 1 83 ? -8.394 7.855 8.510 1.00 90.56 83 ALA A CA 1
ATOM 667 C C . ALA A 1 83 ? -9.403 6.724 8.773 1.00 90.56 83 ALA A C 1
ATOM 669 O O . ALA A 1 83 ? -9.039 5.730 9.402 1.00 90.56 83 ALA A O 1
ATOM 670 N N . LYS A 1 84 ? -10.631 6.814 8.236 1.00 91.75 84 LYS A N 1
ATOM 671 C CA . LYS A 1 84 ? -11.625 5.725 8.302 1.00 91.75 84 LYS A CA 1
ATOM 672 C C . LYS A 1 84 ? -11.111 4.444 7.651 1.00 91.75 84 LYS A C 1
ATOM 674 O O . LYS A 1 84 ? -11.265 3.368 8.224 1.00 91.75 84 LYS A O 1
ATOM 679 N N . LEU A 1 85 ? -10.483 4.545 6.479 1.00 95.12 85 LEU A N 1
ATOM 680 C CA . LEU A 1 85 ? -9.918 3.389 5.784 1.00 95.12 85 LEU A CA 1
ATOM 681 C C . LEU A 1 85 ? -8.819 2.718 6.619 1.00 95.12 85 LEU A C 1
ATOM 683 O O . LEU A 1 85 ? -8.867 1.508 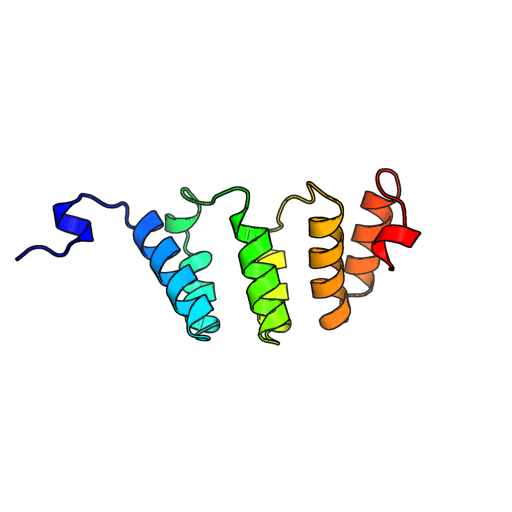6.824 1.00 95.12 85 LEU A O 1
ATOM 687 N N . CYS A 1 86 ? -7.875 3.493 7.159 1.00 94.94 86 CYS A N 1
ATOM 688 C CA . CYS A 1 86 ? -6.803 2.953 8.001 1.00 94.94 86 CYS A CA 1
ATOM 689 C C . CYS A 1 86 ? -7.349 2.331 9.297 1.00 94.94 86 CYS A C 1
ATOM 691 O O . CYS A 1 86 ? -6.917 1.249 9.694 1.00 94.94 86 CYS A O 1
ATOM 693 N N . LEU A 1 87 ? -8.354 2.954 9.923 1.00 95.00 87 LEU A N 1
ATOM 694 C CA . LEU A 1 87 ? -9.063 2.364 11.062 1.00 95.00 87 LEU A CA 1
ATOM 695 C C . LEU A 1 87 ? -9.738 1.044 10.696 1.00 95.00 87 LEU A C 1
ATOM 697 O O . LEU A 1 87 ? -9.609 0.072 11.436 1.00 95.00 87 LEU A O 1
ATOM 701 N N . SER A 1 88 ? -10.414 0.986 9.550 1.00 96.62 88 SER A N 1
ATOM 702 C CA . SER A 1 88 ? -11.046 -0.237 9.058 1.00 96.62 88 SER A CA 1
ATOM 703 C C . SER A 1 88 ? -10.023 -1.362 8.883 1.00 96.62 88 SER A C 1
ATOM 705 O O . SER A 1 88 ? -10.265 -2.471 9.363 1.00 96.62 88 SER A O 1
ATOM 707 N N . VAL A 1 89 ? -8.854 -1.082 8.294 1.00 98.12 89 VAL A N 1
ATOM 708 C CA . VAL A 1 89 ? -7.755 -2.057 8.164 1.00 98.12 89 VAL A CA 1
ATOM 709 C C . VAL A 1 89 ? -7.358 -2.617 9.535 1.00 98.12 89 VAL A C 1
ATOM 711 O O . VAL A 1 89 ? -7.309 -3.835 9.711 1.00 98.12 89 VAL A O 1
ATOM 714 N N . LEU A 1 90 ? -7.129 -1.752 10.527 1.00 97.88 90 LEU A N 1
ATOM 715 C CA . LEU A 1 90 ? -6.728 -2.169 11.875 1.00 97.88 90 LEU A CA 1
ATOM 716 C C . LEU A 1 90 ? -7.817 -2.992 12.578 1.00 97.88 90 LEU A C 1
ATOM 718 O O . LEU A 1 90 ? -7.526 -4.039 13.158 1.00 97.88 90 LEU A O 1
ATOM 722 N N . LEU A 1 91 ? -9.076 -2.552 12.510 1.00 97.12 91 LEU A N 1
ATOM 723 C CA . LEU A 1 91 ? -10.200 -3.216 13.174 1.00 97.12 91 LEU A CA 1
ATOM 724 C C . LEU A 1 91 ? -10.475 -4.606 12.592 1.00 97.12 91 LEU A C 1
ATOM 726 O O . LEU A 1 91 ? -10.641 -5.557 13.358 1.00 97.12 91 LEU A O 1
ATOM 730 N N . HIS A 1 92 ? -10.449 -4.760 11.265 1.00 97.38 92 HIS A N 1
ATOM 731 C CA . HIS A 1 92 ? -10.636 -6.068 10.627 1.00 97.38 92 HIS A CA 1
ATOM 732 C C . HIS A 1 92 ? -9.531 -7.064 10.996 1.00 97.38 92 HIS A C 1
ATOM 734 O O . HIS A 1 92 ? -9.791 -8.262 11.099 1.00 97.38 92 HIS A O 1
ATOM 740 N N . ASN A 1 93 ? -8.318 -6.575 11.260 1.00 98.00 93 ASN A N 1
ATOM 741 C CA . ASN A 1 93 ? -7.201 -7.400 11.715 1.00 98.00 93 ASN A CA 1
ATOM 742 C C . ASN A 1 93 ? -7.095 -7.514 13.244 1.00 98.00 93 ASN A C 1
ATOM 744 O O . ASN A 1 93 ? -6.127 -8.074 13.753 1.00 98.00 93 ASN A O 1
ATOM 748 N N . ARG A 1 94 ? -8.092 -7.022 13.993 1.00 97.38 94 ARG A N 1
ATOM 749 C CA . ARG A 1 94 ? -8.133 -7.052 15.466 1.00 97.38 94 ARG A CA 1
ATOM 750 C C . ARG A 1 94 ? -6.976 -6.298 16.142 1.00 97.38 94 ARG A C 1
ATOM 752 O O . ARG A 1 94 ? -6.695 -6.529 17.318 1.00 97.38 94 ARG A O 1
ATOM 759 N N . CYS A 1 95 ? -6.358 -5.339 15.454 1.00 97.25 95 CYS A N 1
ATOM 760 C CA . CYS A 1 95 ? -5.325 -4.450 15.992 1.00 97.25 95 CYS A CA 1
ATOM 761 C C . CYS A 1 95 ? -5.941 -3.324 16.847 1.00 97.25 95 CYS A C 1
ATOM 763 O O . CYS A 1 95 ? -5.785 -2.137 16.559 1.00 97.25 95 CYS A O 1
ATOM 765 N N . LEU A 1 96 ? -6.674 -3.683 17.908 1.00 95.62 96 LEU A N 1
ATOM 766 C CA . LEU A 1 96 ? -7.482 -2.740 18.697 1.00 95.62 96 LEU A CA 1
ATOM 767 C C . LEU A 1 96 ? -6.655 -1.636 19.372 1.00 95.62 96 LEU A C 1
ATOM 769 O O . LEU A 1 96 ? -7.110 -0.498 19.459 1.00 95.62 96 LEU A O 1
ATOM 773 N N . ILE A 1 97 ? -5.438 -1.948 19.829 1.00 95.75 97 ILE A N 1
ATOM 774 C CA . ILE A 1 97 ? -4.555 -0.969 20.486 1.00 95.75 97 ILE A CA 1
ATOM 775 C C . ILE A 1 97 ? -4.098 0.098 19.485 1.00 95.75 97 ILE A C 1
ATOM 777 O O . ILE A 1 97 ? -4.129 1.290 19.792 1.00 95.75 97 ILE A O 1
ATOM 781 N N . GLU A 1 98 ? -3.714 -0.321 18.279 1.00 95.31 98 GLU A N 1
ATOM 782 C CA . GLU A 1 98 ? -3.315 0.584 17.201 1.00 95.31 98 GLU A CA 1
ATOM 783 C C . GLU A 1 98 ? -4.502 1.422 16.725 1.00 95.31 98 GLU A C 1
ATOM 785 O O . GLU A 1 98 ? -4.378 2.639 16.606 1.00 95.31 98 GLU A O 1
ATOM 790 N N . ALA A 1 99 ? -5.674 0.801 16.546 1.00 94.62 99 ALA A N 1
ATOM 791 C CA . ALA A 1 99 ? -6.899 1.506 16.173 1.00 94.62 99 ALA A CA 1
ATOM 792 C C . ALA A 1 99 ? -7.264 2.578 17.212 1.00 94.62 99 ALA A C 1
ATOM 794 O O . ALA A 1 99 ? -7.573 3.719 16.866 1.00 94.62 99 ALA A O 1
ATOM 795 N N . TRP A 1 100 ? -7.155 2.244 18.500 1.00 91.31 100 TRP A N 1
ATOM 796 C CA . TRP A 1 100 ? -7.381 3.183 19.595 1.00 91.31 100 TRP A CA 1
ATOM 797 C C . TRP A 1 100 ? -6.340 4.311 19.641 1.00 91.31 100 TRP A C 1
ATOM 799 O O . TRP A 1 100 ? -6.671 5.462 19.933 1.00 91.31 100 TRP A O 1
ATOM 809 N N . SER A 1 101 ? -5.075 4.003 19.352 1.00 91.62 101 SER A N 1
ATOM 810 C CA . SER A 1 101 ? -4.014 5.009 19.239 1.00 91.62 101 SER A CA 1
ATOM 811 C C . SER A 1 101 ? -4.303 5.999 18.108 1.00 91.62 101 SER A C 1
ATOM 813 O O . SER A 1 101 ? -4.269 7.211 18.331 1.00 91.62 101 SER A O 1
ATOM 815 N N . LEU A 1 102 ? -4.676 5.487 16.931 1.00 89.12 102 LEU A N 1
ATOM 816 C CA . LEU A 1 102 ? -5.020 6.285 15.753 1.00 89.12 102 LEU A CA 1
ATOM 817 C C . LEU A 1 102 ? -6.222 7.196 16.039 1.00 89.12 102 LEU A C 1
ATOM 819 O O . LEU A 1 102 ? -6.154 8.400 15.788 1.00 89.12 102 LEU A O 1
ATOM 823 N N . LEU A 1 103 ? -7.284 6.666 16.660 1.00 87.81 103 LEU A N 1
ATOM 824 C CA . LEU A 1 103 ? -8.438 7.467 17.083 1.00 87.81 103 LEU A CA 1
ATOM 825 C C . LEU A 1 103 ? -8.025 8.628 17.990 1.00 87.81 103 LEU A C 1
ATOM 827 O O . LEU A 1 103 ? -8.418 9.766 17.737 1.00 87.81 103 LEU A O 1
ATOM 831 N N . ARG A 1 104 ? -7.204 8.377 19.017 1.00 86.06 104 ARG A N 1
ATOM 832 C CA . ARG A 1 104 ? -6.760 9.427 19.952 1.00 86.06 104 ARG A CA 1
ATOM 833 C C . ARG A 1 104 ? -5.932 10.512 19.273 1.00 86.06 104 ARG A C 1
ATOM 835 O O . ARG A 1 104 ? -6.136 11.687 19.562 1.00 86.06 104 ARG A O 1
ATOM 842 N N . GLN A 1 105 ? -5.048 10.140 18.350 1.00 80.94 105 GLN A N 1
ATOM 843 C CA . GLN A 1 105 ? -4.263 11.109 17.580 1.00 80.94 105 GLN A CA 1
ATOM 844 C C . GLN A 1 105 ? -5.155 12.020 16.722 1.00 80.94 105 GLN A C 1
ATOM 846 O O . GLN A 1 105 ? -4.870 13.209 16.585 1.00 80.94 105 GLN A O 1
ATOM 851 N N . HIS A 1 106 ? -6.268 11.493 16.206 1.00 74.00 106 HIS A N 1
ATOM 852 C CA . HIS A 1 106 ? -7.190 12.233 15.342 1.00 74.00 106 HIS A CA 1
ATOM 853 C C . HIS A 1 106 ? -8.377 12.884 16.063 1.00 74.00 106 HIS A C 1
ATOM 855 O O . HIS A 1 106 ? -9.030 13.742 15.474 1.00 74.00 106 HIS A O 1
ATOM 861 N N . SER A 1 107 ? -8.608 12.574 17.342 1.00 66.44 107 SER A N 1
ATOM 862 C CA . SER A 1 107 ? -9.705 13.129 18.159 1.00 66.44 107 SER A CA 1
ATOM 863 C C . SER A 1 107 ? -9.652 14.657 18.295 1.00 66.44 107 SER A C 1
ATOM 865 O O . SER A 1 107 ? -10.679 15.298 18.477 1.00 66.44 107 SER A O 1
ATOM 867 N N . ASN A 1 108 ? -8.460 15.255 18.173 1.00 61.56 108 ASN A N 1
ATOM 868 C CA . ASN A 1 108 ? -8.271 16.710 18.230 1.00 61.56 108 ASN A CA 1
ATOM 869 C C . ASN A 1 108 ? -8.554 17.420 16.892 1.00 61.56 108 ASN A C 1
ATOM 871 O O . ASN A 1 108 ? -8.581 18.647 16.850 1.00 61.56 108 ASN A O 1
ATOM 875 N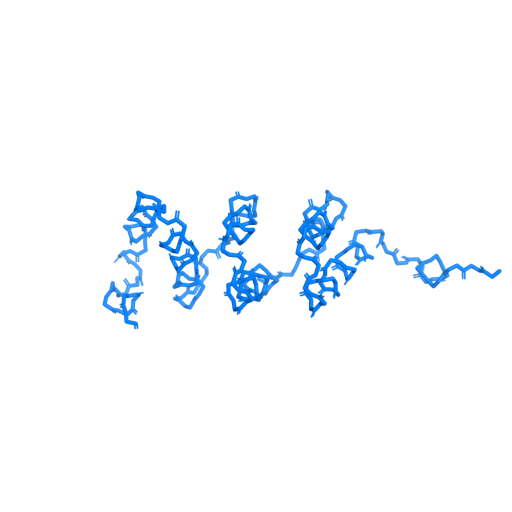 N . ARG A 1 109 ? -8.710 16.672 15.790 1.00 60.06 109 ARG A N 1
ATOM 876 C CA . ARG A 1 109 ? -8.897 17.215 14.432 1.00 60.06 109 ARG A CA 1
ATOM 877 C C . ARG A 1 109 ? -10.194 16.773 13.759 1.00 60.06 109 ARG A C 1
ATOM 879 O O . ARG A 1 109 ? -10.665 17.485 12.882 1.00 60.06 109 ARG A O 1
ATOM 886 N N . LEU A 1 110 ? -10.740 15.617 14.128 1.00 59.28 110 LEU A N 1
ATOM 887 C CA . LEU A 1 110 ? -11.857 14.963 13.451 1.00 59.28 110 LEU A CA 1
ATOM 888 C C . LEU A 1 110 ? -12.888 14.482 14.473 1.00 59.28 110 LEU A C 1
ATOM 890 O O . LEU A 1 110 ? -12.532 14.003 15.550 1.00 59.28 110 LEU A O 1
ATOM 894 N N . ASN A 1 111 ? -14.170 14.597 14.128 1.00 65.56 111 ASN A N 1
ATOM 895 C CA . ASN A 1 111 ? -15.258 14.170 14.995 1.00 65.56 111 ASN A CA 1
ATOM 896 C C . ASN A 1 111 ? -15.264 12.634 15.113 1.00 65.56 111 ASN A C 1
ATOM 898 O O . ASN A 1 111 ? -15.381 11.922 14.116 1.00 65.56 111 ASN A O 1
ATOM 902 N N . ILE A 1 112 ? -15.124 12.111 16.333 1.00 66.81 112 ILE A N 1
ATOM 903 C CA . ILE A 1 112 ? -15.059 10.662 16.598 1.00 66.81 112 ILE A CA 1
ATOM 904 C C . ILE A 1 112 ? -16.330 9.955 16.113 1.00 66.81 112 ILE A C 1
ATOM 906 O O . ILE A 1 112 ? -16.260 8.833 15.615 1.00 66.81 112 ILE A O 1
ATOM 910 N N . THR A 1 113 ? -17.488 10.611 16.220 1.00 63.03 113 THR A N 1
ATOM 911 C CA . THR A 1 113 ? -18.761 10.048 15.752 1.00 63.03 113 THR A CA 1
ATOM 912 C C . THR A 1 113 ? -18.789 9.879 14.242 1.00 63.03 113 THR A C 1
ATOM 914 O O . THR A 1 113 ? -19.307 8.877 13.761 1.00 63.03 113 THR A O 1
ATOM 917 N N . GLU A 1 114 ? -18.176 10.796 13.490 1.00 68.44 114 GLU A N 1
ATOM 918 C CA . GLU A 1 114 ? -18.023 10.618 12.051 1.00 68.44 114 GLU A CA 1
ATOM 919 C C . GLU A 1 114 ? -17.127 9.420 11.758 1.00 68.44 114 GLU A C 1
ATOM 921 O O . GLU A 1 114 ? -17.522 8.586 10.956 1.00 68.44 114 GLU A O 1
ATOM 926 N N . LEU A 1 115 ? -15.977 9.267 12.426 1.00 66.31 115 LEU A N 1
ATOM 927 C CA . LEU A 1 115 ? -15.044 8.149 12.199 1.00 66.31 115 LEU A CA 1
ATOM 928 C C . LEU A 1 115 ? -15.635 6.759 12.491 1.00 66.31 115 LEU A C 1
ATOM 930 O O . LEU A 1 115 ? -15.200 5.789 11.876 1.00 66.31 115 LEU A O 1
ATOM 934 N N . LEU A 1 116 ? -16.602 6.671 13.405 1.00 65.38 116 LEU A N 1
ATOM 935 C CA . LEU A 1 116 ? -17.252 5.420 13.815 1.00 65.38 116 LEU A CA 1
ATOM 936 C C . LEU A 1 116 ? -18.603 5.159 13.121 1.00 65.38 116 LEU A C 1
ATOM 938 O O . LEU A 1 116 ? -19.211 4.123 13.384 1.00 65.38 116 LEU A O 1
ATOM 942 N N . SER A 1 117 ? -19.064 6.080 12.265 1.00 61.75 117 SER A N 1
ATOM 943 C CA . SER A 1 117 ? -20.237 5.900 11.388 1.00 61.75 117 SER A CA 1
ATOM 944 C C . SER A 1 117 ? -19.869 5.282 10.046 1.00 61.75 117 SER A C 1
ATOM 946 O O . SER A 1 117 ? -20.659 4.435 9.582 1.00 61.75 117 SER A O 1
#

Secondary structure (DSSP, 8-state):
---HHHHTT--HHHHHHHHHHHHHHTT-HHHHHHHHT-GGGGGG--TTHHHHHHHHHHHTT-HHHHHHHHHHH-----SHHHHHHHHHHHHHTT-HHHHHHHHHHHTTTS-HHHHT-

Organism: NCBI:txid1143690

Foldseek 3Di:
DDDPCVVVVPQPLVVLCVVLVVCLVVVVLVSSLCSNLPPSVVVVDDLCPLQVSLVSCVVVVNLVSSVVSCVSCVRDPPDLVSLLSSLVSCVVVVVVVVSVVSLVVCVVPDPSVSSVD

InterPro domains:
  IPR025151 ELYS-like domain [PF13934] (1-114)
  IPR052620 ELYS/MEL-28 Nuclear Assembly Factor [PTHR21583] (1-116)

pLDDT: mean 91.43, std 9.98, range [59.28, 98.56]